Protein AF-A0A258Y451-F1 (afdb_monomer)

Secondary structure (DSSP, 8-state):
-HHHHHHHHHHHHHHHTTSSTT----HHHHHHHHHHHHH--------SGGGGGTS-TTHHHHTT--HHHHHTHHHH---TT--HHHHHHH-

Solvent-accessible surface area (backbone atoms only — not comparable to full-atom values): 5926 Å² total; per-residue (Å²): 107,72,68,58,52,50,54,51,54,50,54,53,52,57,61,62,73,52,77,68,78,85,77,73,79,51,73,68,54,53,51,51,50,52,52,57,66,66,61,78,69,84,85,84,84,92,80,56,52,49,58,79,70,73,58,58,83,57,39,48,68,78,69,64,52,52,70,73,68,58,53,54,36,63,81,70,61,68,74,85,86,70,50,71,67,61,53,66,74,70,104

Mean predicted 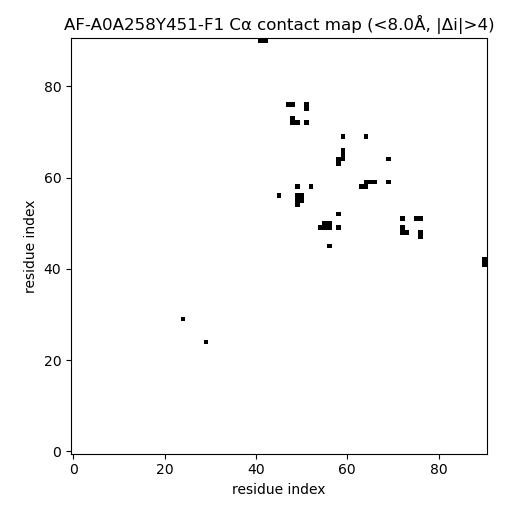aligned error: 8.61 Å

Foldseek 3Di:
DVVVVVVVVVVVVVVVVPPDDPDDDDPVRVVVVVVVVVVVDDDDDDDDLVVVVVPDPCCCVVVVPDPVRSCCSVVVPDPPVDDPVVVVVVD

Sequence (91 aa):
MKQLLLLFLVSVGVLVAQAQPGYQPSKQNLEARALFQDMKFGMFIHWGASSVLGSGEWVMNIRNIHVDEYTHLLQVFNPVDFDAKKWVTTA

Radius of gyration: 23.26 Å; Cα contacts (8 Å, |Δi|>4): 26; chains: 1; bounding box: 50×25×55 Å

Structure (mmCIF, N/CA/C/O backbone):
data_AF-A0A258Y451-F1
#
_entry.id   AF-A0A258Y451-F1
#
loop_
_atom_site.group_PDB
_atom_site.id
_atom_site.type_symbol
_atom_site.label_atom_id
_atom_site.label_alt_id
_atom_site.label_comp_id
_atom_site.label_asym_id
_atom_site.label_entity_id
_atom_site.label_seq_id
_atom_site.pdbx_PDB_ins_code
_atom_site.Cartn_x
_atom_site.Cartn_y
_atom_site.Cartn_z
_atom_site.occupancy
_atom_site.B_iso_or_equiv
_atom_site.auth_seq_id
_atom_site.auth_comp_id
_atom_site.auth_asym_id
_atom_site.auth_atom_id
_atom_site.pdbx_PDB_model_num
ATOM 1 N N . MET A 1 1 ? 35.815 -11.491 36.245 1.00 65.19 1 MET A N 1
ATOM 2 C CA . MET A 1 1 ? 35.390 -11.202 34.852 1.00 65.19 1 MET A CA 1
ATOM 3 C C . MET A 1 1 ? 33.947 -11.619 34.569 1.00 65.19 1 MET A C 1
ATOM 5 O O . MET A 1 1 ? 33.172 -10.750 34.213 1.00 65.19 1 MET A O 1
ATOM 9 N N . LYS A 1 2 ? 33.535 -12.880 34.797 1.00 63.97 2 LYS A N 1
ATOM 10 C CA . LYS A 1 2 ? 32.140 -13.334 34.566 1.00 63.97 2 LYS A CA 1
ATOM 11 C C . LYS A 1 2 ? 31.076 -12.537 35.344 1.00 63.97 2 LYS A C 1
ATOM 13 O O . LYS A 1 2 ? 30.052 -12.193 34.781 1.00 63.97 2 LYS A O 1
ATOM 18 N N . GLN A 1 3 ? 31.362 -12.185 36.601 1.00 72.25 3 GLN A N 1
ATOM 19 C CA . GLN A 1 3 ? 30.476 -11.367 37.446 1.00 72.25 3 GLN A CA 1
ATOM 20 C C . GLN A 1 3 ? 30.337 -9.920 36.934 1.00 72.25 3 GLN A C 1
ATOM 22 O O . GLN A 1 3 ? 29.238 -9.385 36.896 1.00 72.25 3 GLN A O 1
ATOM 27 N N . LEU A 1 4 ? 31.436 -9.307 36.464 1.00 79.38 4 LEU A N 1
ATOM 28 C CA . LEU A 1 4 ? 31.398 -7.984 35.823 1.00 79.38 4 LEU A CA 1
ATOM 29 C C . LEU A 1 4 ? 30.622 -8.016 34.501 1.00 79.38 4 LEU A C 1
ATOM 31 O O . LEU A 1 4 ? 29.871 -7.093 34.217 1.00 79.38 4 LEU A O 1
ATOM 35 N N . LEU A 1 5 ? 30.784 -9.083 33.712 1.00 77.44 5 LEU A N 1
ATOM 36 C CA . LEU A 1 5 ? 30.052 -9.267 32.460 1.00 77.44 5 LEU A CA 1
ATOM 37 C C . LEU A 1 5 ? 28.545 -9.426 32.713 1.00 77.44 5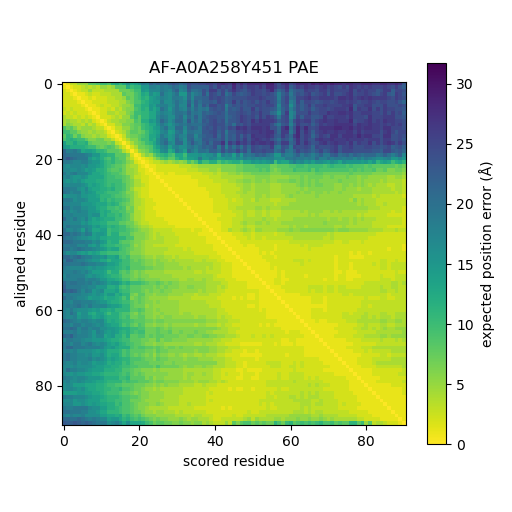 LEU A C 1
ATOM 39 O O . LEU A 1 5 ? 27.742 -8.843 31.994 1.00 77.44 5 LEU A O 1
ATOM 43 N N . LEU A 1 6 ? 28.161 -10.163 33.762 1.00 78.12 6 LEU A N 1
ATOM 44 C CA . LEU A 1 6 ? 26.763 -10.300 34.173 1.00 78.12 6 LEU A CA 1
ATOM 45 C C . LEU A 1 6 ? 26.170 -8.957 34.620 1.00 78.12 6 LEU A C 1
ATOM 47 O O . LEU A 1 6 ? 25.079 -8.601 34.192 1.00 78.12 6 LEU A O 1
ATOM 51 N N . LEU A 1 7 ? 26.900 -8.196 35.440 1.00 80.12 7 LEU A N 1
ATOM 52 C CA . LEU A 1 7 ? 26.475 -6.868 35.894 1.00 80.12 7 LEU A CA 1
ATOM 53 C C . LEU A 1 7 ? 26.325 -5.883 34.727 1.00 80.12 7 LEU A C 1
ATOM 55 O O . LEU A 1 7 ? 25.370 -5.114 34.706 1.00 80.12 7 LEU A O 1
ATOM 59 N N . PHE A 1 8 ? 27.224 -5.945 33.741 1.00 79.50 8 PHE A N 1
ATOM 60 C CA . PHE A 1 8 ? 27.143 -5.142 32.521 1.00 79.50 8 PHE A CA 1
ATOM 61 C C . PHE A 1 8 ? 25.946 -5.534 31.637 1.00 79.50 8 PHE A C 1
ATOM 63 O O . PHE A 1 8 ? 25.246 -4.672 31.119 1.00 79.50 8 PHE A O 1
ATOM 70 N N . LEU A 1 9 ? 25.655 -6.830 31.496 1.00 77.94 9 LEU A N 1
ATOM 71 C CA . LEU A 1 9 ? 24.481 -7.298 30.749 1.00 77.94 9 LEU A CA 1
ATOM 72 C C . LEU A 1 9 ? 23.164 -6.894 31.431 1.00 77.94 9 LEU A C 1
ATOM 74 O O . LEU A 1 9 ? 22.219 -6.492 30.753 1.00 77.94 9 LEU A O 1
ATOM 78 N N . VAL A 1 10 ? 23.107 -6.949 32.765 1.00 77.25 10 VAL A N 1
ATOM 79 C CA . VAL A 1 10 ? 21.935 -6.511 33.539 1.00 77.25 10 VAL A CA 1
ATOM 80 C C . VAL A 1 10 ? 21.740 -4.996 33.436 1.00 77.25 10 VAL A C 1
ATOM 82 O O . VAL A 1 10 ? 20.615 -4.550 33.219 1.00 77.25 10 VAL A O 1
ATOM 85 N N . SER A 1 11 ? 22.806 -4.195 33.531 1.00 71.44 11 SER A N 1
ATOM 86 C CA . SER A 1 11 ? 22.696 -2.733 33.428 1.00 71.44 11 SER A CA 1
ATOM 87 C C . SER A 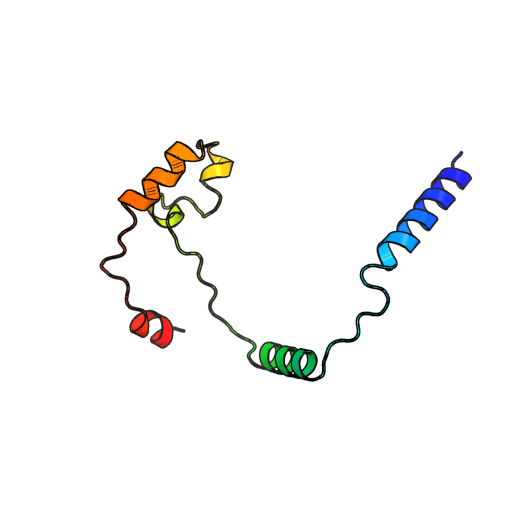1 11 ? 22.261 -2.269 32.034 1.00 71.44 11 SER A C 1
ATOM 89 O O . SER A 1 11 ? 21.432 -1.365 31.925 1.00 71.44 11 SER A O 1
ATOM 91 N N . VAL A 1 12 ? 22.731 -2.929 30.971 1.00 70.81 12 VAL A N 1
ATOM 92 C CA . VAL A 1 12 ? 22.253 -2.684 29.600 1.00 70.81 12 VAL A CA 1
ATOM 93 C C . VAL A 1 12 ? 20.780 -3.088 29.451 1.00 70.81 12 VAL A C 1
ATOM 95 O O . VAL A 1 12 ? 20.003 -2.333 28.870 1.00 70.81 12 VAL A O 1
ATOM 98 N N . GLY A 1 13 ? 20.354 -4.215 30.033 1.00 65.88 13 GLY A N 1
ATOM 99 C CA . GLY A 1 13 ? 18.949 -4.646 30.009 1.00 65.88 13 GLY A CA 1
ATOM 100 C C . GLY A 1 13 ? 17.983 -3.648 30.664 1.00 65.88 13 GLY A C 1
ATOM 101 O O . GLY A 1 13 ? 16.896 -3.407 30.138 1.00 65.88 13 GLY A O 1
ATOM 102 N N . VAL A 1 14 ? 18.391 -3.010 31.766 1.00 65.44 14 VAL A N 1
ATOM 103 C CA . VAL A 1 14 ? 17.583 -1.986 32.458 1.00 65.44 14 VAL A CA 1
ATOM 104 C C . VAL A 1 14 ? 17.447 -0.703 31.627 1.00 65.44 14 VAL A C 1
ATOM 106 O O . VAL A 1 14 ? 16.375 -0.100 31.613 1.00 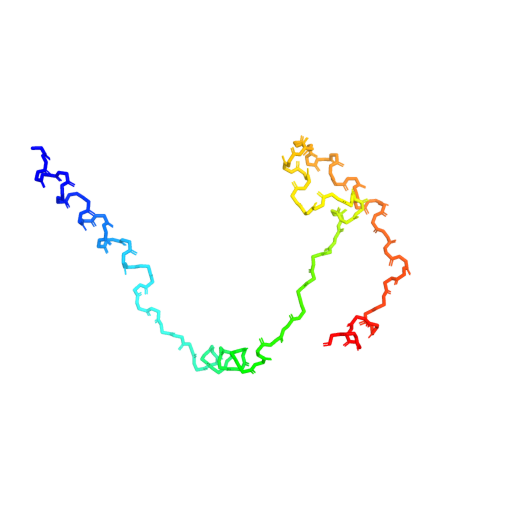65.44 14 VAL A O 1
ATOM 109 N N . LEU A 1 15 ? 18.489 -0.305 30.887 1.00 63.56 15 LEU A N 1
ATOM 110 C CA . LEU A 1 15 ? 18.443 0.867 30.001 1.00 63.56 15 LEU A CA 1
ATOM 111 C C . LEU A 1 15 ? 17.538 0.646 28.778 1.00 63.56 15 LEU A C 1
ATOM 113 O O . LEU A 1 15 ? 16.861 1.575 28.344 1.00 63.56 15 LEU A O 1
ATOM 117 N N . VAL A 1 16 ? 17.470 -0.581 28.250 1.00 62.22 16 VAL A N 1
ATOM 118 C CA . VAL A 1 16 ? 16.590 -0.929 27.115 1.00 62.22 16 VAL A CA 1
ATOM 119 C C . VAL A 1 16 ? 15.113 -0.996 27.536 1.00 62.22 16 VAL A C 1
ATOM 121 O O . VAL A 1 16 ? 14.232 -0.646 26.753 1.00 62.22 16 VAL A O 1
ATOM 124 N N . ALA A 1 17 ? 14.824 -1.362 28.790 1.00 61.31 17 ALA A N 1
ATOM 125 C CA . ALA A 1 17 ? 13.460 -1.406 29.333 1.00 61.31 17 ALA A CA 1
ATOM 126 C C . ALA A 1 17 ? 12.818 -0.016 29.542 1.00 61.31 17 ALA A C 1
ATOM 128 O O . ALA A 1 17 ? 11.622 0.078 29.812 1.00 61.31 17 ALA A O 1
ATOM 129 N N . GLN A 1 18 ? 13.591 1.066 29.409 1.00 66.81 18 GLN A N 1
ATOM 130 C CA . GLN A 1 18 ? 13.128 2.456 29.495 1.00 66.81 18 GLN A CA 1
ATOM 131 C C . GLN A 1 18 ? 12.769 3.043 28.119 1.00 66.81 18 GLN A C 1
ATOM 133 O O . GLN A 1 18 ? 12.802 4.259 27.943 1.00 66.81 18 GLN A O 1
ATOM 138 N N . ALA A 1 19 ? 12.440 2.224 27.117 1.00 64.56 19 ALA A N 1
ATOM 139 C CA . ALA A 1 19 ? 11.964 2.735 25.837 1.00 64.56 19 ALA A CA 1
ATOM 140 C C . ALA A 1 19 ? 10.610 3.454 26.037 1.00 64.56 19 ALA A C 1
ATOM 142 O O . ALA A 1 19 ? 9.560 2.823 26.076 1.00 64.56 19 ALA A O 1
ATOM 143 N N . GLN A 1 20 ? 10.672 4.786 26.159 1.00 72.94 20 GLN A N 1
ATOM 144 C CA . GLN A 1 20 ? 9.582 5.753 26.388 1.00 72.94 20 GLN A CA 1
ATOM 145 C C . GLN A 1 20 ? 9.112 5.924 27.851 1.00 72.94 20 GLN A C 1
ATOM 147 O O . GLN A 1 20 ? 7.946 5.668 28.169 1.00 72.94 20 GLN A O 1
ATOM 152 N N . PRO A 1 21 ? 9.967 6.440 28.758 1.00 74.81 21 PRO A N 1
ATOM 153 C CA . PRO A 1 21 ? 9.530 6.791 30.102 1.00 74.81 21 PRO A CA 1
ATOM 154 C C . PRO A 1 21 ? 8.552 7.974 30.028 1.00 74.81 21 PRO A C 1
ATOM 156 O O . PRO A 1 21 ? 8.869 9.022 29.469 1.00 74.81 21 PRO A O 1
ATOM 159 N N . GLY A 1 22 ? 7.353 7.807 30.592 1.00 80.62 22 GL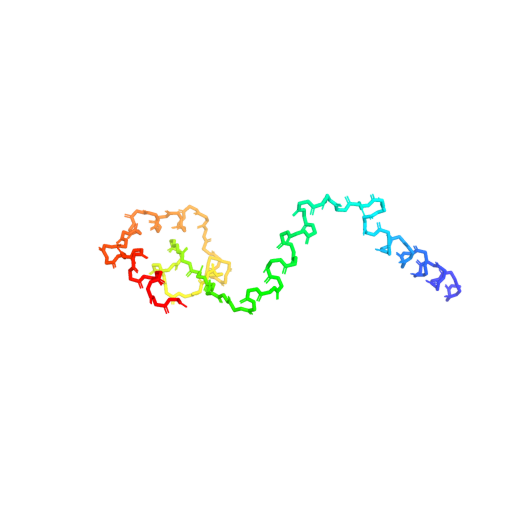Y A N 1
ATOM 160 C CA . GLY A 1 22 ? 6.367 8.886 30.717 1.00 80.62 22 GLY A CA 1
ATOM 161 C C . GLY A 1 22 ? 5.467 9.114 29.500 1.00 80.62 22 GLY A C 1
ATOM 162 O O . GLY A 1 22 ? 4.723 10.094 29.491 1.00 80.62 22 GLY A O 1
ATOM 163 N N . TYR A 1 23 ? 5.477 8.230 28.496 1.00 87.69 23 TYR A N 1
ATOM 164 C CA . TYR A 1 23 ? 4.481 8.312 27.428 1.00 87.69 23 TYR A CA 1
ATOM 165 C C . TYR A 1 23 ? 3.075 8.066 27.991 1.00 87.69 23 TYR A C 1
ATOM 167 O O . TYR A 1 23 ? 2.761 6.980 28.478 1.00 87.69 23 TYR A O 1
ATOM 175 N N . GLN A 1 24 ? 2.230 9.089 27.905 1.00 91.44 24 GLN A N 1
ATOM 176 C CA . GLN A 1 24 ? 0.804 9.009 28.192 1.00 91.44 24 GLN A CA 1
ATOM 177 C C . GLN A 1 24 ? 0.056 9.317 26.890 1.00 91.44 24 GLN A C 1
ATOM 179 O O . GLN A 1 24 ? 0.119 10.454 26.413 1.00 91.44 24 GLN A O 1
ATOM 184 N N . PRO A 1 25 ? -0.603 8.328 26.263 1.00 92.62 25 PRO A N 1
ATOM 185 C CA . PRO A 1 25 ? -1.356 8.570 25.043 1.00 92.62 25 PRO A CA 1
ATOM 186 C C . PRO A 1 25 ? -2.508 9.539 25.320 1.00 92.62 25 PRO A C 1
ATOM 188 O O . PRO A 1 25 ? -3.158 9.482 26.364 1.00 92.62 25 PRO A O 1
ATOM 191 N N . SER A 1 26 ? -2.792 10.421 24.362 1.00 96.81 26 SER A N 1
ATOM 192 C CA . SER A 1 26 ? -3.981 11.268 24.436 1.00 96.81 26 SER A CA 1
ATOM 193 C C . SER A 1 26 ? -5.254 10.419 24.364 1.00 96.81 26 SER A C 1
ATOM 195 O O . SER A 1 26 ? -5.256 9.309 23.826 1.00 96.81 26 SER A O 1
ATOM 197 N N . LYS A 1 27 ? -6.376 10.972 24.837 1.00 97.94 27 LYS A N 1
ATOM 198 C CA . LYS A 1 27 ? -7.696 10.342 24.686 1.00 97.94 27 LYS A CA 1
ATOM 199 C C . LYS A 1 27 ? -7.986 9.968 23.223 1.00 97.94 27 LYS A C 1
ATOM 201 O O . LYS A 1 27 ? -8.377 8.841 22.949 1.00 97.94 27 LYS A O 1
ATOM 206 N N . GLN A 1 28 ? -7.684 10.872 22.289 1.00 98.06 28 GLN A N 1
ATOM 207 C CA . GLN A 1 28 ? -7.859 10.638 20.854 1.00 98.06 28 GLN A CA 1
ATOM 208 C C . GLN A 1 28 ? -6.997 9.474 20.336 1.00 98.06 28 GLN A C 1
ATOM 210 O O . GLN A 1 28 ? -7.450 8.703 19.495 1.00 98.06 28 GLN A O 1
ATOM 215 N N . ASN A 1 29 ? -5.764 9.312 20.835 1.00 97.94 29 ASN A N 1
ATOM 216 C CA . ASN A 1 29 ? -4.925 8.170 20.466 1.00 97.94 29 ASN A CA 1
ATOM 217 C C . ASN A 1 29 ? -5.546 6.846 20.933 1.00 97.94 29 ASN A C 1
ATOM 219 O O . ASN A 1 29 ? -5.591 5.889 20.162 1.00 97.94 29 ASN A O 1
ATOM 223 N N . LEU A 1 30 ? -6.042 6.795 22.172 1.00 98.38 30 LEU A N 1
ATOM 224 C CA . LEU A 1 30 ? -6.691 5.601 22.718 1.00 98.38 30 LEU A CA 1
ATOM 225 C C . LEU A 1 30 ? -7.952 5.231 21.930 1.00 98.38 30 LEU A C 1
ATOM 227 O O . LEU A 1 30 ? -8.134 4.063 21.589 1.00 98.38 30 LEU A O 1
ATOM 231 N N . GLU A 1 31 ? -8.773 6.220 21.583 1.00 98.50 31 GLU A N 1
ATOM 232 C CA . GLU A 1 31 ? -9.964 6.029 20.748 1.00 98.50 31 GLU A CA 1
ATOM 233 C C . GLU A 1 31 ? -9.600 5.524 19.345 1.00 98.50 31 GLU A C 1
ATOM 235 O O . GLU A 1 31 ? -10.177 4.544 18.879 1.00 98.50 31 GLU A O 1
ATOM 240 N N . ALA A 1 32 ? -8.588 6.114 18.699 1.00 98.25 32 ALA A N 1
ATOM 241 C CA . ALA A 1 32 ? -8.123 5.674 17.383 1.00 98.25 32 ALA A CA 1
ATOM 242 C C . ALA A 1 32 ? -7.576 4.236 17.400 1.00 98.25 32 ALA A C 1
ATOM 244 O O . ALA A 1 32 ? -7.819 3.468 16.470 1.00 98.25 32 ALA A O 1
ATOM 245 N N . ARG A 1 33 ? -6.867 3.842 18.466 1.00 98.00 33 ARG A N 1
ATOM 246 C CA . ARG A 1 33 ? -6.373 2.466 18.644 1.00 98.00 33 ARG A CA 1
ATOM 247 C C . ARG A 1 33 ? -7.511 1.477 18.844 1.00 98.00 33 ARG A C 1
ATOM 249 O O . ARG A 1 33 ? -7.463 0.398 18.264 1.00 98.00 33 ARG A O 1
ATOM 256 N N . ALA A 1 34 ? -8.511 1.836 19.649 1.00 98.50 34 ALA A N 1
ATOM 257 C CA . ALA A 1 34 ? -9.695 1.008 19.842 1.00 98.50 34 ALA A CA 1
ATOM 258 C C . ALA A 1 34 ? -10.453 0.827 18.519 1.00 98.50 34 ALA A C 1
ATOM 260 O O . ALA A 1 34 ? -10.768 -0.304 18.162 1.00 98.50 34 ALA A O 1
ATOM 261 N N . LEU A 1 35 ? -10.646 1.912 17.760 1.00 98.25 35 LEU A N 1
ATOM 262 C CA . LEU A 1 35 ? -11.266 1.873 16.435 1.00 98.25 35 LEU A CA 1
ATOM 263 C C . LEU A 1 35 ? -10.486 0.970 15.470 1.00 98.25 35 LEU A C 1
ATOM 265 O O . LEU A 1 35 ? -11.064 0.068 14.876 1.00 98.25 35 LEU A O 1
ATOM 269 N N . PHE A 1 36 ? -9.168 1.150 15.355 1.00 98.19 36 PHE A N 1
ATOM 270 C CA . PHE A 1 36 ? -8.324 0.302 14.507 1.00 98.19 36 PHE A CA 1
ATOM 271 C C . PHE A 1 36 ? -8.389 -1.176 14.921 1.00 98.19 36 PHE A C 1
ATOM 273 O O . PHE A 1 36 ? -8.551 -2.058 14.079 1.00 98.19 36 PHE A O 1
ATOM 280 N N . GLN A 1 37 ? -8.304 -1.450 16.228 1.00 97.88 37 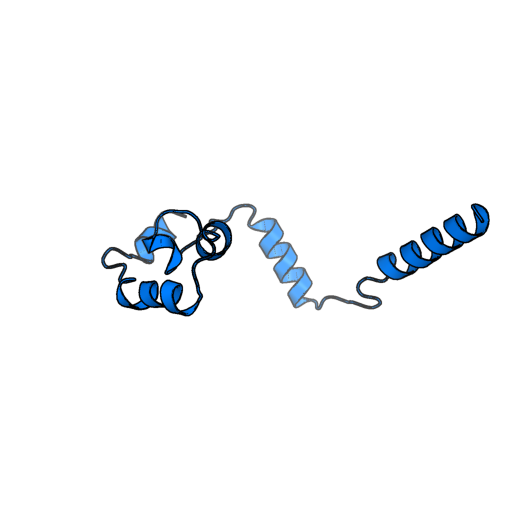GLN A N 1
ATOM 281 C CA . GLN A 1 37 ? -8.414 -2.802 16.767 1.00 97.88 37 GLN A CA 1
ATOM 282 C C . GLN A 1 37 ? -9.782 -3.419 16.463 1.00 97.88 37 GLN A C 1
ATOM 284 O O . GLN A 1 37 ? -9.862 -4.641 16.351 1.00 97.88 37 GLN A O 1
ATOM 289 N N . ASP A 1 38 ? -10.845 -2.620 16.360 1.00 98.38 38 ASP A N 1
ATOM 290 C CA . ASP A 1 38 ? -12.198 -3.073 16.034 1.00 98.38 38 ASP A CA 1
ATOM 291 C C . ASP A 1 38 ? -12.409 -3.336 14.538 1.00 98.38 38 ASP A C 1
ATOM 293 O O . ASP A 1 38 ? -13.122 -4.271 14.200 1.00 98.38 38 ASP A O 1
ATOM 297 N N . MET A 1 39 ? -11.720 -2.617 13.6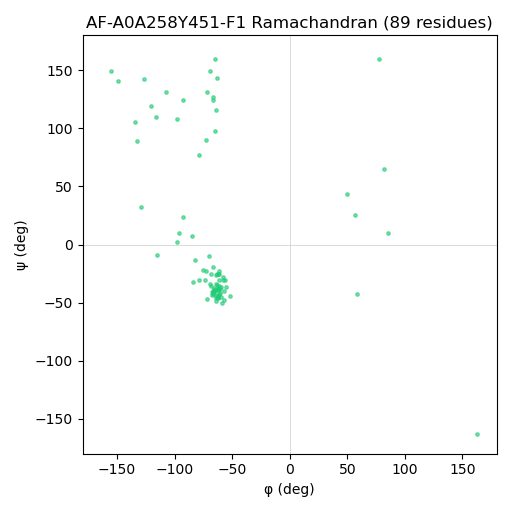43 1.00 97.56 39 MET A N 1
ATOM 298 C CA . MET A 1 39 ? -11.853 -2.803 12.187 1.00 97.56 39 MET A CA 1
ATOM 299 C C . MET A 1 39 ? -11.435 -4.205 11.698 1.00 97.56 39 MET A C 1
ATOM 301 O O . MET A 1 39 ? -11.946 -4.656 10.678 1.00 97.56 39 MET A O 1
ATOM 305 N N . LYS A 1 40 ? -10.559 -4.911 12.438 1.00 96.56 40 LYS A N 1
ATOM 306 C CA . LYS A 1 40 ? -10.048 -6.300 12.245 1.00 96.56 40 LYS A CA 1
ATOM 307 C C . LYS A 1 40 ? -9.332 -6.621 10.932 1.00 96.56 40 LYS A C 1
ATOM 309 O O . LYS A 1 40 ? -8.347 -7.354 10.958 1.00 96.56 40 LYS A O 1
ATOM 314 N N . PHE A 1 41 ? -9.841 -6.147 9.807 1.00 96.25 41 PHE A N 1
ATOM 315 C CA . PHE A 1 41 ? -9.400 -6.485 8.467 1.00 96.25 41 PHE A CA 1
ATOM 316 C C . PHE A 1 41 ? -9.093 -5.209 7.688 1.00 96.25 41 PHE A C 1
ATOM 318 O O . PHE A 1 41 ? -9.772 -4.193 7.830 1.00 96.25 41 PHE A O 1
ATOM 325 N N . GLY A 1 42 ? -8.052 -5.265 6.866 1.00 95.50 42 GLY A N 1
ATOM 326 C CA . GLY A 1 42 ? -7.647 -4.155 6.023 1.00 95.50 42 GLY A CA 1
ATOM 327 C C . GLY A 1 42 ? -6.880 -4.653 4.810 1.00 95.50 42 GLY A C 1
ATOM 328 O O . GLY A 1 42 ? -6.184 -5.667 4.869 1.00 95.50 42 GLY A O 1
ATOM 329 N N . MET A 1 43 ? -7.003 -3.917 3.711 1.00 96.81 43 MET A N 1
ATOM 330 C CA . MET A 1 43 ? -6.230 -4.145 2.500 1.00 96.81 43 MET A CA 1
ATOM 331 C C . MET A 1 43 ? -4.977 -3.273 2.531 1.00 96.81 43 MET A C 1
ATOM 333 O O . MET A 1 43 ? -5.070 -2.053 2.658 1.00 96.81 43 MET A O 1
ATOM 337 N N . PHE A 1 44 ? -3.805 -3.896 2.397 1.00 97.25 44 PHE A N 1
ATOM 338 C CA . PHE A 1 44 ? -2.536 -3.181 2.301 1.00 97.25 44 PHE A CA 1
ATOM 339 C C . PHE A 1 44 ? -1.994 -3.259 0.874 1.00 97.25 44 PHE A C 1
ATOM 341 O O . PHE A 1 44 ? -1.952 -4.334 0.280 1.00 97.25 44 PHE A O 1
ATOM 348 N N . ILE A 1 45 ? -1.600 -2.114 0.314 1.00 96.62 45 ILE A N 1
ATOM 349 C CA . ILE A 1 45 ? -1.252 -1.980 -1.103 1.00 96.62 45 ILE A CA 1
ATOM 350 C C . ILE A 1 45 ? 0.194 -1.499 -1.219 1.00 96.62 45 ILE A C 1
ATOM 352 O O . ILE A 1 45 ? 0.520 -0.403 -0.770 1.00 96.62 45 ILE A O 1
ATOM 356 N N . HIS A 1 46 ? 1.048 -2.303 -1.856 1.00 97.75 46 HIS A N 1
ATOM 357 C CA . HIS A 1 46 ? 2.401 -1.903 -2.251 1.00 97.75 46 HIS A CA 1
ATOM 358 C C . HIS A 1 46 ? 2.384 -1.497 -3.725 1.00 97.75 46 HIS A C 1
ATOM 360 O O . HIS A 1 46 ? 2.232 -2.344 -4.604 1.00 97.75 46 HIS A O 1
ATOM 366 N N . TRP A 1 47 ? 2.516 -0.200 -4.000 1.00 97.50 47 TRP A N 1
ATOM 367 C CA . TRP A 1 47 ? 2.414 0.342 -5.353 1.00 97.50 47 TRP A CA 1
ATOM 368 C C . TRP A 1 47 ? 3.297 1.575 -5.536 1.00 97.50 47 TRP A C 1
ATOM 370 O O . TRP A 1 47 ? 3.402 2.408 -4.638 1.00 97.50 47 TRP A O 1
ATOM 380 N N . GLY A 1 48 ? 3.934 1.694 -6.700 1.00 96.00 48 GLY A N 1
ATOM 381 C CA . GLY A 1 48 ? 4.767 2.842 -7.048 1.00 96.00 48 GLY A CA 1
ATOM 382 C C . GLY A 1 48 ? 5.693 2.546 -8.223 1.00 96.00 48 GLY A C 1
ATOM 383 O O . GLY A 1 48 ? 5.514 1.559 -8.932 1.00 96.00 48 GLY A O 1
ATOM 384 N N . ALA A 1 49 ? 6.725 3.372 -8.408 1.00 95.38 49 ALA A N 1
ATOM 385 C CA . ALA A 1 49 ? 7.685 3.221 -9.506 1.00 95.38 49 ALA A CA 1
ATOM 386 C C . ALA A 1 49 ? 8.369 1.838 -9.533 1.00 95.38 49 ALA A C 1
ATOM 388 O O . ALA A 1 49 ? 8.644 1.307 -10.605 1.00 95.38 49 ALA A O 1
ATOM 389 N N . SER A 1 50 ? 8.563 1.205 -8.369 1.00 95.81 50 SER A N 1
ATOM 390 C CA . SER A 1 50 ? 9.070 -0.172 -8.256 1.00 95.81 50 SER A CA 1
ATOM 391 C C . SER A 1 50 ? 8.204 -1.198 -8.997 1.00 95.81 50 SER A C 1
ATOM 393 O O . SER A 1 50 ? 8.729 -2.185 -9.516 1.00 95.81 50 SER A O 1
ATOM 395 N N . SER A 1 51 ? 6.890 -0.961 -9.099 1.00 96.94 51 SER A N 1
ATOM 396 C CA . SER A 1 51 ? 5.946 -1.841 -9.793 1.00 96.94 51 SER A CA 1
ATOM 397 C C . SER A 1 51 ? 6.244 -1.954 -11.291 1.00 96.94 51 SER A C 1
ATOM 399 O O . SER A 1 51 ? 5.934 -2.988 -11.874 1.00 96.94 51 SER A O 1
ATOM 401 N N . VAL A 1 52 ? 6.902 -0.956 -11.899 1.00 96.94 52 VAL A N 1
ATOM 402 C CA . VAL A 1 52 ? 7.344 -1.002 -13.308 1.00 96.94 52 VAL A CA 1
ATOM 403 C C . VAL A 1 52 ? 8.308 -2.167 -13.550 1.00 96.94 52 VAL A C 1
ATOM 405 O O . VAL A 1 52 ? 8.254 -2.809 -14.594 1.00 96.94 52 VAL A O 1
ATOM 408 N N . LEU A 1 53 ? 9.174 -2.471 -12.579 1.00 96.44 53 LEU A N 1
ATOM 409 C CA . LEU A 1 53 ? 10.159 -3.551 -12.692 1.00 96.44 53 LEU A CA 1
ATOM 410 C C . LEU A 1 53 ? 9.590 -4.937 -12.362 1.00 96.44 53 LEU A C 1
ATOM 412 O O . LEU A 1 53 ? 10.267 -5.934 -12.612 1.00 96.44 53 LEU A O 1
ATOM 416 N N . GLY A 1 54 ? 8.400 -5.017 -11.756 1.00 96.00 54 GLY A N 1
ATOM 417 C CA . GLY A 1 54 ? 7.735 -6.286 -11.435 1.00 96.00 54 GLY A CA 1
ATOM 418 C C . GLY A 1 54 ? 8.553 -7.245 -10.555 1.00 96.00 54 GLY A C 1
ATOM 419 O O . GLY A 1 54 ? 8.359 -8.453 -10.632 1.00 96.00 54 GLY A O 1
ATOM 420 N N . SER A 1 55 ? 9.491 -6.735 -9.745 1.00 96.56 55 SER A N 1
ATOM 421 C CA . SER A 1 55 ? 10.493 -7.549 -9.029 1.00 96.56 55 SER A CA 1
ATOM 422 C C . SER A 1 55 ? 10.570 -7.244 -7.524 1.00 96.56 55 SER A C 1
ATOM 424 O O . SER A 1 55 ? 11.641 -7.348 -6.924 1.00 96.56 55 SER A O 1
ATOM 426 N N . GLY A 1 56 ? 9.440 -6.879 -6.914 1.00 96.00 56 GLY A N 1
ATOM 427 C CA . GLY A 1 56 ? 9.354 -6.504 -5.499 1.00 96.00 56 GLY A CA 1
ATOM 428 C C . GLY A 1 56 ? 9.859 -5.087 -5.214 1.00 96.00 56 GLY A C 1
ATOM 429 O O . GLY A 1 56 ? 10.609 -4.494 -5.991 1.00 96.00 56 GLY A O 1
ATOM 430 N N . GLU A 1 57 ? 9.443 -4.524 -4.084 1.00 96.50 57 GLU A N 1
ATOM 431 C CA . GLU A 1 57 ? 9.773 -3.154 -3.682 1.00 96.50 57 GLU A CA 1
ATOM 432 C C . GLU A 1 57 ? 11.258 -2.969 -3.332 1.00 96.50 57 GLU A C 1
ATOM 434 O O . GLU A 1 57 ? 11.802 -1.882 -3.513 1.00 96.50 57 GLU A O 1
ATOM 439 N N . TRP A 1 58 ? 11.941 -4.044 -2.929 1.00 97.38 58 TRP A N 1
ATOM 440 C CA . TRP A 1 58 ? 13.372 -4.048 -2.593 1.00 97.38 58 TRP A CA 1
ATOM 441 C C . TRP A 1 58 ? 14.306 -4.238 -3.795 1.00 97.38 58 TRP A C 1
ATOM 443 O O . TRP A 1 58 ? 15.517 -4.381 -3.608 1.00 97.38 58 TRP A O 1
ATOM 453 N N . VAL A 1 59 ? 13.788 -4.239 -5.028 1.00 97.12 59 VAL A N 1
ATOM 454 C CA . VAL A 1 59 ? 14.576 -4.520 -6.242 1.00 97.12 59 VAL A CA 1
ATOM 455 C C . VAL A 1 59 ? 15.800 -3.610 -6.396 1.00 97.12 59 VAL A C 1
ATOM 457 O O . VAL A 1 59 ? 16.853 -4.098 -6.804 1.00 97.12 59 VAL A O 1
ATOM 460 N N . MET A 1 60 ? 15.699 -2.330 -6.009 1.00 97.62 60 MET A N 1
ATOM 461 C CA . MET A 1 60 ? 16.830 -1.392 -6.033 1.00 97.62 60 MET A CA 1
ATOM 462 C C . MET A 1 60 ? 17.997 -1.913 -5.190 1.00 97.62 60 MET A C 1
ATOM 464 O O . MET A 1 60 ? 19.126 -1.973 -5.664 1.00 97.62 60 MET A O 1
ATOM 468 N N . ASN A 1 61 ? 17.705 -2.358 -3.964 1.00 97.81 61 ASN A N 1
ATOM 469 C CA . ASN A 1 61 ? 18.701 -2.870 -3.029 1.00 97.81 61 ASN A CA 1
ATOM 470 C C . ASN A 1 61 ? 19.235 -4.244 -3.457 1.00 97.81 61 ASN A C 1
ATOM 472 O O . ASN A 1 61 ? 20.441 -4.457 -3.482 1.00 97.81 61 ASN A O 1
ATOM 476 N N . ILE A 1 62 ? 18.346 -5.171 -3.830 1.00 98.06 62 ILE A N 1
ATOM 477 C CA . ILE A 1 62 ? 18.719 -6.550 -4.194 1.00 98.06 62 ILE A CA 1
ATOM 478 C C . ILE A 1 62 ? 19.641 -6.576 -5.417 1.00 98.06 62 ILE A C 1
ATOM 480 O O . ILE A 1 62 ? 20.558 -7.391 -5.483 1.00 98.06 62 ILE A O 1
ATOM 484 N N . ARG A 1 63 ? 19.394 -5.693 -6.389 1.00 97.38 63 ARG A N 1
ATOM 485 C CA . ARG A 1 63 ? 20.175 -5.616 -7.630 1.00 97.38 63 ARG A CA 1
ATOM 486 C C . ARG A 1 63 ? 21.260 -4.539 -7.598 1.00 97.38 63 ARG A C 1
ATOM 488 O O . ARG A 1 63 ? 21.947 -4.375 -8.598 1.00 97.38 63 ARG A O 1
ATOM 495 N N . ASN A 1 64 ? 21.413 -3.831 -6.476 1.00 97.81 64 ASN A N 1
ATOM 496 C CA . ASN A 1 64 ? 22.351 -2.720 -6.314 1.00 97.81 64 ASN A CA 1
ATOM 497 C C . ASN A 1 64 ? 22.246 -1.676 -7.447 1.00 97.81 64 ASN A C 1
ATOM 499 O O . ASN A 1 64 ? 23.255 -1.241 -7.999 1.00 97.81 64 ASN A O 1
ATOM 503 N N . ILE A 1 65 ? 21.012 -1.322 -7.823 1.00 97.69 65 ILE A 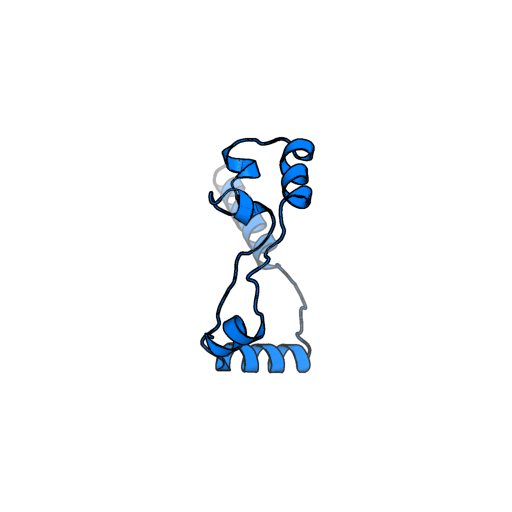N 1
ATOM 504 C CA . ILE A 1 65 ? 20.736 -0.311 -8.853 1.00 97.69 65 ILE A CA 1
ATOM 505 C C . ILE A 1 65 ? 21.088 1.053 -8.265 1.00 97.69 65 ILE A C 1
ATOM 507 O O . ILE A 1 65 ? 20.664 1.367 -7.146 1.00 97.69 65 ILE A O 1
ATOM 511 N N . HIS A 1 66 ? 21.847 1.861 -9.001 1.00 98.00 66 HIS A N 1
ATOM 512 C CA . HIS A 1 66 ? 22.200 3.189 -8.523 1.00 98.00 66 HIS A CA 1
ATOM 513 C C . HIS A 1 66 ? 20.959 4.098 -8.503 1.00 98.00 66 HIS A C 1
ATOM 515 O O . HIS A 1 66 ? 20.005 3.916 -9.262 1.00 98.00 66 HIS A O 1
ATOM 521 N N . VAL A 1 67 ? 20.924 5.053 -7.572 1.00 96.69 67 VAL A N 1
ATOM 522 C CA . VAL A 1 67 ? 19.706 5.836 -7.306 1.00 96.69 67 VAL A CA 1
ATOM 523 C C . VAL A 1 67 ? 19.260 6.650 -8.522 1.00 96.69 67 VAL A C 1
ATOM 525 O O . VAL A 1 67 ? 18.068 6.721 -8.801 1.00 96.69 67 VAL A O 1
ATOM 528 N N . ASP A 1 68 ? 20.200 7.219 -9.272 1.00 97.44 68 ASP A N 1
ATOM 529 C CA . ASP A 1 68 ? 19.920 7.968 -10.498 1.00 97.44 68 ASP A CA 1
ATOM 530 C C . ASP A 1 68 ? 19.271 7.078 -11.570 1.00 97.44 68 ASP A C 1
ATOM 532 O O . ASP A 1 68 ? 18.223 7.437 -12.105 1.00 97.44 68 ASP A O 1
ATOM 536 N N . GLU A 1 69 ? 19.792 5.875 -11.803 1.00 97.38 69 GLU A N 1
ATOM 537 C CA . GLU A 1 69 ? 19.222 4.900 -12.732 1.00 97.38 69 GLU A CA 1
ATOM 538 C C . GLU A 1 69 ? 17.815 4.481 -12.301 1.00 97.38 69 GLU A C 1
ATOM 540 O O . GLU A 1 69 ? 16.894 4.418 -13.119 1.00 97.38 69 GLU A O 1
ATOM 545 N N . TYR A 1 70 ? 17.624 4.241 -11.003 1.00 97.75 70 TYR A N 1
ATOM 546 C CA . TYR A 1 70 ? 16.328 3.864 -10.454 1.00 97.75 70 TYR A CA 1
ATOM 547 C C . TYR A 1 70 ? 15.280 4.975 -10.619 1.00 97.75 70 TYR A C 1
ATOM 549 O O . TYR A 1 70 ? 14.103 4.692 -10.861 1.00 97.75 70 TYR A O 1
ATOM 557 N N . THR A 1 71 ? 15.686 6.248 -10.548 1.00 96.75 71 THR A N 1
ATOM 558 C CA . THR A 1 71 ? 14.760 7.381 -10.732 1.00 96.75 71 THR A CA 1
ATOM 559 C C . THR A 1 71 ? 14.207 7.490 -12.153 1.00 96.75 71 THR A C 1
ATOM 561 O O . THR A 1 71 ? 13.132 8.067 -12.331 1.00 96.75 71 THR A O 1
ATOM 564 N N . HIS A 1 72 ? 14.839 6.871 -13.159 1.00 97.00 72 HIS A N 1
ATOM 565 C CA . HIS A 1 72 ? 14.288 6.817 -14.519 1.00 97.00 72 HIS A CA 1
ATOM 566 C C . HIS A 1 72 ? 12.933 6.098 -14.588 1.00 97.00 72 HIS A C 1
ATOM 568 O O . HIS A 1 72 ? 12.136 6.395 -15.478 1.00 97.00 72 HIS A O 1
ATOM 574 N N . LEU A 1 73 ? 12.609 5.229 -13.621 1.00 97.31 73 LEU A N 1
ATOM 575 C CA . LEU A 1 73 ? 11.287 4.599 -1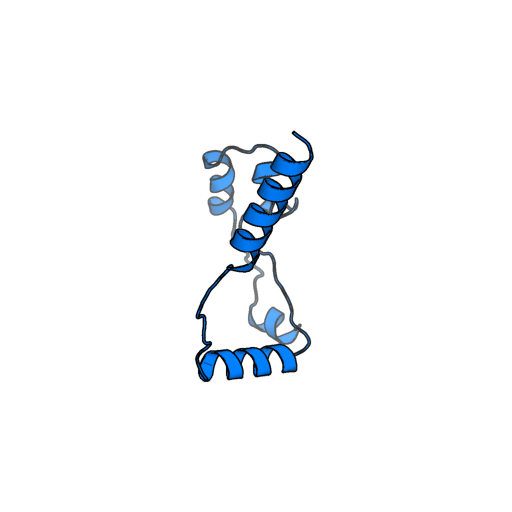3.531 1.00 97.31 73 LEU A CA 1
ATOM 576 C C . LEU A 1 73 ? 10.150 5.627 -13.429 1.00 97.31 73 LEU A C 1
ATOM 578 O O . LEU A 1 73 ? 9.051 5.362 -13.910 1.00 97.31 73 LEU A O 1
ATOM 582 N N . LEU A 1 74 ? 10.408 6.819 -12.876 1.00 96.44 74 LEU A N 1
ATOM 583 C CA . LEU A 1 74 ? 9.422 7.905 -12.803 1.00 96.44 74 LEU A CA 1
ATOM 584 C C . LEU A 1 74 ? 9.001 8.421 -14.184 1.00 96.44 74 LEU A C 1
ATOM 586 O O . LEU A 1 74 ? 7.896 8.930 -14.330 1.00 96.44 74 LEU A O 1
ATOM 590 N N . GLN A 1 75 ? 9.858 8.281 -15.197 1.00 97.00 75 GLN A N 1
ATOM 591 C CA . GLN A 1 75 ? 9.570 8.741 -16.559 1.00 97.00 75 GLN A CA 1
ATOM 592 C C . GLN A 1 75 ? 8.592 7.815 -17.290 1.00 97.00 75 GLN A C 1
ATOM 594 O O . GLN A 1 75 ? 7.939 8.231 -18.243 1.00 97.00 75 GLN A O 1
ATOM 599 N N . VAL A 1 76 ? 8.494 6.559 -16.849 1.00 96.56 76 VAL A N 1
ATOM 600 C CA . VAL A 1 76 ? 7.665 5.520 -17.480 1.00 96.56 76 VAL A CA 1
ATOM 601 C C . VAL A 1 76 ? 6.528 5.034 -16.581 1.00 96.56 76 VAL A C 1
ATOM 603 O O . VAL A 1 76 ? 5.651 4.304 -17.038 1.00 96.56 76 VAL A O 1
ATOM 606 N N . PHE A 1 77 ? 6.507 5.435 -15.308 1.00 97.75 77 PHE A N 1
ATOM 607 C CA . PHE A 1 77 ? 5.419 5.122 -14.390 1.00 97.75 77 PHE A CA 1
ATOM 608 C C . PHE A 1 77 ? 4.171 5.945 -14.737 1.00 97.75 77 PHE A C 1
ATOM 610 O O . PHE A 1 77 ? 3.964 7.048 -14.237 1.00 97.75 77 PHE A O 1
ATOM 617 N N . ASN A 1 78 ? 3.332 5.381 -15.604 1.00 97.56 78 ASN A N 1
ATOM 618 C CA . ASN A 1 78 ? 2.051 5.951 -16.008 1.00 97.56 78 ASN A CA 1
ATOM 619 C C . ASN A 1 78 ? 0.951 4.876 -15.934 1.00 97.56 78 ASN A C 1
ATOM 621 O O . ASN A 1 78 ? 0.732 4.150 -16.907 1.00 97.56 78 ASN A O 1
ATOM 625 N N . PRO A 1 79 ? 0.283 4.708 -14.780 1.00 97.19 79 PRO A N 1
ATOM 626 C CA . PRO A 1 79 ? -0.710 3.658 -14.591 1.00 97.19 79 PRO A CA 1
ATOM 627 C C . PRO A 1 79 ? -2.054 4.037 -15.234 1.00 97.19 79 PRO A C 1
ATOM 629 O O . PRO A 1 79 ? -2.999 4.426 -14.552 1.00 97.19 79 PRO A O 1
ATOM 632 N N . VAL A 1 80 ? -2.135 3.920 -16.559 1.00 97.94 80 VAL A N 1
ATOM 633 C CA . VAL A 1 80 ? -3.290 4.366 -17.365 1.00 97.94 80 VAL A CA 1
ATOM 634 C C . VAL A 1 80 ? -4.606 3.659 -17.029 1.00 97.94 80 VAL A C 1
ATOM 636 O O . VAL A 1 80 ? -5.669 4.242 -17.207 1.00 97.94 80 VAL A O 1
ATOM 639 N N . ASP A 1 81 ? -4.532 2.442 -16.489 1.00 97.81 81 ASP A N 1
ATOM 640 C CA . ASP A 1 81 ? -5.695 1.640 -16.090 1.00 97.81 81 ASP A CA 1
ATOM 641 C C . ASP A 1 81 ? -6.040 1.777 -14.593 1.00 97.81 81 ASP A C 1
ATOM 643 O O . ASP A 1 81 ? -6.829 0.995 -14.053 1.00 97.81 81 ASP A O 1
ATOM 647 N N . PHE A 1 82 ? -5.424 2.726 -13.880 1.00 97.94 82 PHE A N 1
ATOM 648 C CA . PHE A 1 82 ? -5.715 2.950 -12.466 1.00 97.94 82 PHE A CA 1
ATOM 649 C C . PHE A 1 82 ? -7.141 3.481 -12.262 1.00 97.94 82 PHE A C 1
ATOM 651 O O . PHE A 1 82 ? -7.526 4.515 -12.803 1.00 97.94 82 PHE A O 1
ATOM 658 N N . ASP A 1 83 ? -7.899 2.799 -11.400 1.00 98.25 83 ASP A N 1
ATOM 659 C CA . ASP A 1 83 ? -9.244 3.191 -10.986 1.00 98.25 83 ASP A CA 1
ATOM 660 C C . ASP A 1 83 ? -9.381 3.052 -9.462 1.00 98.25 83 ASP A C 1
ATOM 662 O O . ASP A 1 83 ? -9.517 1.952 -8.914 1.00 98.25 83 ASP A O 1
ATOM 666 N N . ALA A 1 84 ? -9.382 4.195 -8.774 1.00 97.56 84 ALA A N 1
ATOM 667 C CA . ALA A 1 84 ? -9.537 4.256 -7.325 1.00 97.56 84 ALA A CA 1
ATOM 668 C C . ALA A 1 84 ? -10.888 3.693 -6.852 1.00 97.56 84 ALA A C 1
ATOM 670 O O . ALA A 1 84 ? -10.954 3.038 -5.809 1.00 97.56 84 ALA A O 1
ATOM 671 N N . LYS A 1 85 ? -11.969 3.902 -7.616 1.00 98.25 85 LYS A N 1
ATOM 672 C CA . LYS A 1 85 ? -13.300 3.394 -7.264 1.00 98.25 85 LYS A CA 1
ATOM 673 C C . LYS A 1 85 ? -13.314 1.875 -7.325 1.00 98.25 85 LYS A C 1
ATOM 675 O O . LYS A 1 85 ? -13.865 1.236 -6.427 1.00 98.25 85 LYS A O 1
ATOM 680 N N . LYS A 1 86 ? -12.683 1.294 -8.347 1.00 98.06 86 LYS A N 1
ATOM 681 C CA . LYS A 1 86 ? -12.550 -0.161 -8.468 1.00 98.06 86 LYS A CA 1
ATOM 682 C C . LYS A 1 86 ? -11.793 -0.756 -7.281 1.00 98.06 86 LYS A C 1
ATOM 684 O O . LYS A 1 86 ? -12.230 -1.772 -6.748 1.00 98.06 86 LYS A O 1
ATOM 689 N N . TRP A 1 87 ? -10.717 -0.113 -6.827 1.00 97.62 87 TRP A N 1
ATOM 690 C CA . TRP A 1 87 ? -9.951 -0.574 -5.662 1.00 97.62 87 TRP A CA 1
ATOM 691 C C . TRP A 1 87 ? -10.777 -0.531 -4.377 1.00 97.62 87 TRP A C 1
ATOM 693 O O . TRP A 1 87 ? -10.861 -1.537 -3.681 1.00 97.62 87 TRP A O 1
ATOM 703 N N . VAL A 1 88 ? -11.448 0.592 -4.104 1.00 96.88 88 VAL A N 1
ATOM 704 C CA . VAL A 1 88 ? -12.307 0.742 -2.915 1.00 96.88 88 VAL A CA 1
ATOM 705 C C . VAL A 1 88 ? -13.487 -0.230 -2.937 1.00 96.88 88 VAL A C 1
ATOM 707 O O . VAL A 1 88 ? -13.869 -0.728 -1.892 1.00 96.88 88 VAL A O 1
ATOM 710 N N . THR A 1 89 ? -14.048 -0.526 -4.112 1.00 97.69 89 THR A N 1
ATOM 711 C CA . THR A 1 89 ? -15.156 -1.492 -4.247 1.00 97.69 89 THR A CA 1
ATOM 712 C C . THR A 1 89 ? -14.693 -2.943 -4.065 1.00 97.69 89 THR A C 1
ATOM 714 O O . THR A 1 89 ? -15.510 -3.812 -3.786 1.00 97.69 89 THR A O 1
ATOM 717 N N . THR A 1 90 ? -13.403 -3.223 -4.278 1.00 95.62 90 THR A N 1
ATOM 718 C CA . THR A 1 90 ? -12.835 -4.576 -4.142 1.00 95.62 90 THR A CA 1
ATOM 719 C C . THR A 1 90 ? -12.472 -4.909 -2.693 1.00 95.62 90 THR A C 1
ATOM 721 O O . THR A 1 90 ? -12.521 -6.081 -2.325 1.00 95.62 90 THR A O 1
ATOM 724 N N . ALA A 1 91 ? -12.072 -3.901 -1.911 1.00 88.31 91 ALA A N 1
ATOM 725 C CA . ALA A 1 91 ? -11.767 -4.029 -0.484 1.00 88.31 91 ALA A CA 1
ATOM 726 C C . ALA A 1 91 ? -13.016 -4.306 0.357 1.00 88.31 91 ALA A C 1
ATOM 728 O O . ALA A 1 91 ? -12.869 -5.063 1.342 1.00 88.31 91 ALA A O 1
#

pLDDT: mean 90.73, std 11.48, range [61.31, 98.5]